Protein AF-A0A316TTS5-F1 (afdb_monomer)

Solvent-accessible surface area (backbone atoms only — not comparable to full-atom values): 5234 Å² total; per-residue (Å²): 132,83,81,50,64,46,75,56,86,82,84,77,68,61,80,90,61,54,92,71,68,59,68,57,61,52,53,53,48,53,50,52,54,54,65,71,63,72,78,57,61,29,40,36,39,63,54,46,68,88,50,91,52,58,73,56,46,43,71,73,59,30,43,81,74,46,80,46,79,52,97,94,46,49,26,36,34,30,35,35,67,64,84,127

Structure (mmCIF, N/CA/C/O backbone):
data_AF-A0A316TTS5-F1
#
_entry.id   AF-A0A316TTS5-F1
#
loop_
_atom_site.group_PDB
_atom_site.id
_atom_site.type_symbol
_atom_site.label_atom_id
_atom_site.label_alt_id
_atom_site.label_comp_id
_atom_site.label_asym_id
_atom_site.label_entity_id
_atom_site.label_seq_id
_atom_site.pdbx_PDB_ins_code
_atom_site.Cartn_x
_atom_site.Cartn_y
_atom_site.Cartn_z
_atom_site.occupancy
_atom_site.B_iso_or_equiv
_atom_site.auth_seq_id
_atom_site.auth_comp_id
_atom_site.auth_asym_id
_atom_site.auth_atom_id
_atom_site.pdbx_PDB_model_num
ATOM 1 N N . MET A 1 1 ? 1.402 -21.038 -15.396 1.00 47.03 1 MET A N 1
ATOM 2 C CA . MET A 1 1 ? 2.348 -20.486 -14.397 1.00 47.03 1 MET A CA 1
ATOM 3 C C . MET A 1 1 ? 1.612 -19.399 -13.621 1.00 47.03 1 MET A C 1
ATOM 5 O O . MET A 1 1 ? 1.063 -18.518 -14.267 1.00 47.03 1 MET A O 1
ATOM 9 N N . ARG A 1 2 ? 1.481 -19.483 -12.288 1.00 54.41 2 ARG A N 1
ATOM 10 C CA . ARG A 1 2 ? 0.832 -18.399 -11.520 1.00 54.41 2 ARG A CA 1
ATOM 11 C C . ARG A 1 2 ? 1.774 -17.180 -11.488 1.00 54.41 2 ARG A C 1
ATOM 13 O O . ARG A 1 2 ? 2.974 -17.393 -11.305 1.00 54.41 2 ARG A O 1
ATOM 20 N N . PRO A 1 3 ? 1.283 -15.942 -11.682 1.00 59.81 3 PRO A N 1
ATOM 21 C CA . PRO A 1 3 ? 2.125 -14.751 -11.605 1.00 59.81 3 PRO A CA 1
ATOM 22 C C . PRO A 1 3 ? 2.774 -14.647 -10.218 1.00 59.81 3 PRO A C 1
ATOM 24 O O . PRO A 1 3 ? 2.095 -14.793 -9.199 1.00 59.81 3 PRO A O 1
ATOM 27 N N . LYS A 1 4 ? 4.093 -14.422 -10.174 1.00 65.56 4 LYS A N 1
ATOM 28 C CA . LYS A 1 4 ? 4.830 -14.190 -8.925 1.00 65.56 4 LYS A CA 1
ATOM 29 C C . LYS A 1 4 ? 4.567 -12.754 -8.469 1.00 65.56 4 LYS A C 1
ATOM 31 O O . LYS A 1 4 ? 5.237 -11.827 -8.918 1.00 65.56 4 LYS A O 1
ATOM 36 N N . LYS A 1 5 ? 3.572 -12.571 -7.601 1.00 66.31 5 LYS A N 1
ATOM 37 C CA . LYS A 1 5 ? 3.317 -11.297 -6.918 1.00 66.31 5 LYS A CA 1
ATOM 38 C C . LYS A 1 5 ? 4.054 -11.281 -5.584 1.00 66.31 5 LYS A C 1
ATOM 40 O O . LYS A 1 5 ? 4.110 -12.309 -4.911 1.00 66.31 5 LYS A O 1
ATOM 45 N N . SER A 1 6 ? 4.569 -10.120 -5.202 1.00 67.62 6 SER A N 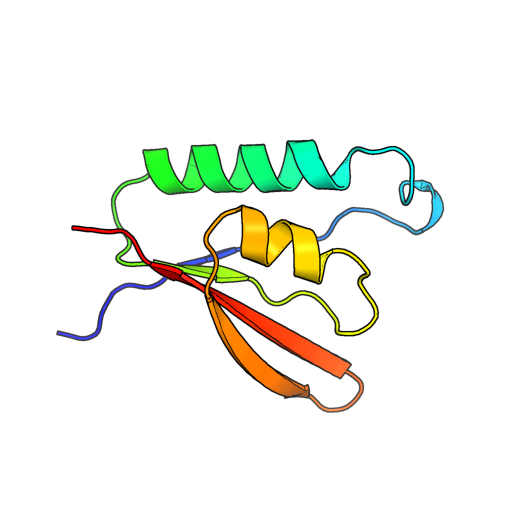1
ATOM 46 C CA . SER A 1 6 ? 5.088 -9.908 -3.849 1.00 67.62 6 SER A CA 1
ATOM 47 C C . SER A 1 6 ? 4.237 -8.849 -3.16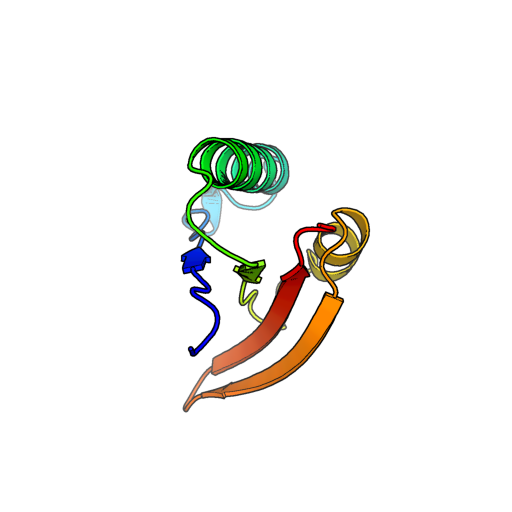8 1.00 67.62 6 SER A C 1
ATOM 49 O O . SER A 1 6 ? 3.899 -7.832 -3.777 1.00 67.62 6 SER A O 1
ATOM 51 N N . ALA A 1 7 ? 3.881 -9.099 -1.916 1.00 68.00 7 ALA A N 1
ATOM 52 C CA . ALA A 1 7 ? 3.239 -8.113 -1.065 1.00 68.00 7 ALA A CA 1
ATOM 53 C C . ALA A 1 7 ? 4.314 -7.400 -0.246 1.00 68.00 7 ALA A C 1
ATOM 55 O O . ALA A 1 7 ? 5.269 -8.036 0.208 1.00 68.00 7 ALA A O 1
ATOM 56 N N . ILE A 1 8 ? 4.164 -6.092 -0.071 1.00 66.75 8 ILE A N 1
ATOM 57 C CA . ILE A 1 8 ? 4.980 -5.325 0.867 1.00 66.75 8 ILE A CA 1
ATOM 58 C C . ILE A 1 8 ? 4.021 -4.740 1.885 1.00 66.75 8 ILE A C 1
ATOM 60 O O . ILE A 1 8 ? 3.164 -3.935 1.532 1.00 66.75 8 ILE A O 1
ATOM 64 N N . ASN A 1 9 ? 4.203 -5.128 3.142 1.00 63.47 9 ASN A N 1
ATOM 65 C CA . ASN A 1 9 ? 3.509 -4.500 4.250 1.00 63.47 9 ASN A CA 1
ATOM 66 C C . ASN A 1 9 ? 4.444 -3.453 4.870 1.00 63.47 9 ASN A C 1
ATOM 68 O O . ASN A 1 9 ? 5.552 -3.784 5.299 1.00 63.47 9 ASN A O 1
ATOM 72 N N . ILE A 1 10 ? 4.039 -2.183 4.845 1.00 63.59 10 ILE A N 1
ATOM 73 C CA . ILE A 1 10 ? 4.819 -1.076 5.411 1.00 63.59 10 ILE A CA 1
ATOM 74 C C . ILE A 1 10 ? 4.107 -0.613 6.677 1.00 63.59 10 ILE A C 1
ATOM 76 O O . ILE A 1 10 ? 3.154 0.161 6.617 1.00 63.59 10 ILE A O 1
ATOM 80 N N . LEU A 1 11 ? 4.602 -1.057 7.830 1.00 61.69 11 LEU A N 1
ATOM 81 C CA . LEU A 1 11 ? 4.159 -0.544 9.120 1.00 61.69 11 LEU A CA 1
ATOM 82 C C . LEU A 1 11 ? 4.920 0.752 9.424 1.00 61.69 11 LEU A C 1
ATOM 84 O O . LEU A 1 11 ? 6.128 0.731 9.657 1.00 61.69 11 LEU A O 1
ATOM 88 N N . ILE A 1 12 ? 4.229 1.893 9.403 1.00 55.78 12 ILE A N 1
ATOM 89 C CA . ILE A 1 12 ? 4.851 3.198 9.671 1.00 55.78 12 ILE A CA 1
ATOM 90 C C . ILE A 1 12 ? 4.528 3.641 11.092 1.00 55.78 12 ILE A C 1
ATOM 92 O O . ILE A 1 12 ? 3.616 4.437 11.269 1.00 55.78 12 ILE A O 1
ATOM 96 N N . GLY A 1 13 ? 5.329 3.137 12.040 1.00 49.75 13 GLY A N 1
ATOM 97 C CA . GLY A 1 13 ? 5.593 3.683 13.381 1.00 49.75 13 GLY A CA 1
ATOM 98 C C . GLY A 1 13 ? 4.404 3.929 14.321 1.00 49.75 13 GLY A C 1
ATOM 99 O O . GLY A 1 13 ? 3.256 4.047 13.915 1.00 49.75 13 GLY A O 1
ATOM 100 N N . GLU A 1 14 ? 4.700 4.035 15.617 1.00 52.72 14 GLU A N 1
ATOM 101 C CA . GLU A 1 14 ? 3.718 4.389 16.648 1.00 52.72 14 GLU A CA 1
ATOM 102 C C . GLU A 1 14 ? 3.077 5.764 16.394 1.00 52.72 14 GLU A C 1
ATOM 104 O O . GLU A 1 14 ? 3.643 6.622 15.711 1.00 52.72 14 GLU A O 1
ATOM 109 N N . GLU A 1 15 ? 1.906 5.988 16.997 1.00 56.88 15 GLU A N 1
ATOM 110 C CA . GLU A 1 15 ? 1.039 7.163 16.811 1.00 56.88 15 GLU A CA 1
ATOM 111 C C . GLU A 1 15 ? 1.785 8.514 16.882 1.00 56.88 15 GLU A C 1
ATOM 113 O O . GLU A 1 15 ? 1.483 9.462 16.158 1.00 56.88 15 GLU A O 1
ATOM 118 N N . GLN A 1 16 ? 2.852 8.552 17.679 1.00 52.31 16 GLN A N 1
ATOM 119 C CA . GLN A 1 16 ? 3.730 9.695 17.951 1.00 52.31 16 GLN A CA 1
ATOM 120 C C . GLN A 1 16 ? 4.606 10.128 16.754 1.00 52.31 16 GLN A C 1
ATOM 122 O O . GLN A 1 16 ? 5.134 11.248 16.714 1.00 52.31 16 GLN A O 1
ATOM 127 N N . ILE A 1 17 ? 4.784 9.238 15.775 1.00 55.16 17 ILE A N 1
ATOM 128 C CA . ILE A 1 17 ? 5.589 9.440 14.560 1.00 55.16 17 ILE A CA 1
ATOM 129 C C . ILE A 1 17 ? 4.676 9.716 13.345 1.00 55.16 17 ILE A C 1
ATOM 131 O O . ILE A 1 17 ? 5.139 10.151 12.282 1.00 55.16 17 ILE A O 1
ATOM 135 N N . LEU A 1 18 ? 3.358 9.533 13.501 1.00 55.34 18 LEU A N 1
ATOM 136 C CA . LEU A 1 18 ? 2.360 9.882 12.491 1.00 55.34 18 LEU A CA 1
ATOM 137 C C . LEU A 1 18 ? 2.333 11.411 12.272 1.00 55.34 18 LEU A C 1
ATOM 139 O O . LEU A 1 18 ? 2.733 12.200 13.119 1.00 55.34 18 LEU A O 1
ATOM 143 N N . ASN A 1 19 ? 1.891 11.850 11.089 1.00 57.66 19 ASN A N 1
ATOM 144 C CA . ASN A 1 19 ? 1.776 13.266 10.683 1.00 57.66 19 ASN A CA 1
ATOM 145 C C . ASN A 1 19 ? 3.085 14.072 10.547 1.00 57.66 19 ASN A C 1
ATOM 147 O O . ASN A 1 19 ? 3.030 15.257 10.238 1.00 57.66 19 ASN A O 1
ATOM 151 N N . ARG A 1 20 ? 4.262 13.443 10.645 1.00 62.16 20 ARG A N 1
ATOM 152 C CA . ARG A 1 20 ? 5.561 14.107 10.393 1.00 62.16 20 ARG A CA 1
ATOM 153 C C . ARG A 1 20 ? 6.041 14.062 8.933 1.00 62.16 20 ARG A C 1
ATOM 155 O O . ARG A 1 20 ? 7.197 14.339 8.647 1.00 62.16 20 ARG A O 1
ATOM 162 N N . GLY A 1 21 ? 5.178 13.660 7.999 1.00 65.81 21 GLY A N 1
ATOM 163 C CA . GLY A 1 21 ? 5.507 13.589 6.567 1.00 65.81 21 GLY A CA 1
ATOM 164 C C . GLY A 1 21 ? 6.346 12.376 6.130 1.00 65.81 21 GLY A C 1
ATOM 165 O O . GLY A 1 21 ? 6.513 12.170 4.934 1.00 65.81 21 GLY A O 1
ATOM 166 N N . TYR A 1 22 ? 6.804 11.516 7.049 1.00 67.25 22 TYR A N 1
ATOM 167 C CA . TYR A 1 22 ? 7.664 10.362 6.725 1.00 67.25 22 TYR A CA 1
ATOM 168 C C . TYR A 1 22 ? 6.975 9.232 5.952 1.00 67.25 22 TYR A C 1
ATOM 170 O O . TYR A 1 22 ? 7.648 8.434 5.299 1.00 67.25 22 TYR A O 1
ATOM 178 N N . ARG A 1 23 ? 5.636 9.184 5.969 1.00 67.94 23 ARG A N 1
ATOM 179 C CA . ARG A 1 23 ? 4.871 8.137 5.278 1.00 67.94 23 ARG A CA 1
ATOM 180 C C . ARG A 1 23 ? 5.199 8.061 3.788 1.00 67.94 23 ARG A C 1
ATOM 182 O O . ARG A 1 23 ? 5.415 6.983 3.245 1.00 67.94 23 ARG A O 1
ATOM 189 N N . ILE A 1 24 ? 5.272 9.222 3.147 1.00 70.19 24 ILE A N 1
ATOM 190 C CA . ILE A 1 24 ? 5.454 9.342 1.701 1.00 70.19 24 ILE A CA 1
ATOM 191 C C . ILE A 1 24 ? 6.872 8.918 1.270 1.00 70.19 24 ILE A C 1
ATOM 193 O O . ILE A 1 24 ? 6.973 8.025 0.424 1.00 70.19 24 ILE A O 1
ATOM 197 N N . PRO A 1 25 ? 7.965 9.452 1.857 1.00 74.81 25 PRO A N 1
ATOM 198 C CA . PRO A 1 25 ? 9.322 9.010 1.535 1.00 74.81 25 PRO A CA 1
ATOM 199 C C . PRO A 1 25 ? 9.555 7.513 1.763 1.00 74.81 25 PRO A C 1
ATOM 201 O O . PRO A 1 25 ? 10.253 6.878 0.971 1.00 74.81 25 PRO A O 1
ATOM 204 N N . MET A 1 26 ? 8.957 6.926 2.807 1.00 74.38 26 MET A N 1
ATOM 205 C CA . MET A 1 26 ? 9.099 5.493 3.094 1.00 74.38 26 MET A CA 1
ATOM 206 C C . MET A 1 26 ? 8.410 4.625 2.039 1.00 74.38 26 MET A C 1
ATOM 208 O O . MET A 1 26 ? 9.035 3.702 1.519 1.00 74.38 26 MET A O 1
ATOM 212 N N . ILE A 1 27 ? 7.169 4.956 1.661 1.00 74.31 27 ILE A N 1
ATOM 213 C CA . ILE A 1 27 ? 6.449 4.253 0.586 1.00 74.31 27 ILE A CA 1
ATOM 214 C C . ILE A 1 27 ? 7.229 4.357 -0.731 1.00 74.31 27 ILE A C 1
ATOM 216 O O . ILE A 1 27 ? 7.462 3.348 -1.396 1.00 74.31 27 ILE A O 1
ATOM 220 N N . GLN A 1 28 ? 7.713 5.552 -1.084 1.00 76.00 28 GLN A N 1
ATOM 221 C CA . GLN A 1 28 ? 8.527 5.751 -2.289 1.00 76.00 28 GLN A CA 1
ATOM 222 C C . GLN A 1 28 ? 9.832 4.944 -2.257 1.00 76.00 28 GLN A C 1
ATOM 224 O O . GLN A 1 28 ? 10.234 4.383 -3.275 1.00 76.00 28 GLN A O 1
ATOM 229 N N . THR A 1 29 ? 10.493 4.865 -1.101 1.00 75.56 29 THR A N 1
ATOM 230 C CA . THR A 1 29 ? 11.730 4.090 -0.926 1.00 75.56 29 THR A CA 1
ATOM 231 C C . THR A 1 29 ? 11.465 2.595 -1.078 1.00 75.56 29 THR A C 1
ATOM 233 O O . THR A 1 29 ? 12.176 1.924 -1.825 1.00 75.56 29 THR A O 1
ATOM 236 N N . ALA A 1 30 ? 10.397 2.081 -0.464 1.00 75.88 30 ALA A N 1
ATOM 237 C CA . ALA A 1 30 ? 9.989 0.686 -0.605 1.00 75.88 30 ALA A CA 1
ATOM 238 C C . ALA A 1 30 ? 9.674 0.324 -2.066 1.00 75.88 30 ALA A C 1
ATOM 240 O O . ALA A 1 30 ? 10.144 -0.701 -2.560 1.00 75.88 30 ALA A O 1
ATOM 241 N N . ILE A 1 31 ? 8.962 1.198 -2.787 1.00 74.25 31 ILE A N 1
ATOM 242 C CA . ILE A 1 31 ? 8.676 1.018 -4.219 1.00 74.25 31 ILE A CA 1
ATOM 243 C C . ILE A 1 31 ? 9.972 1.012 -5.042 1.00 74.25 31 ILE A C 1
ATOM 245 O O . ILE A 1 31 ? 10.154 0.138 -5.888 1.00 74.25 31 ILE A O 1
ATOM 249 N N . LYS A 1 32 ? 10.908 1.939 -4.785 1.00 76.75 32 LYS A N 1
ATOM 250 C CA . LYS A 1 32 ? 12.211 1.974 -5.479 1.00 76.75 32 LYS A CA 1
ATOM 251 C C . LYS A 1 32 ? 13.006 0.686 -5.265 1.00 76.75 32 LYS A C 1
ATOM 253 O O . LYS A 1 32 ? 13.507 0.116 -6.234 1.00 76.75 32 LYS A O 1
ATOM 258 N N . HIS A 1 33 ? 13.084 0.204 -4.024 1.00 74.06 33 HIS A N 1
ATOM 259 C CA . HIS A 1 33 ? 13.734 -1.071 -3.708 1.00 74.06 33 HIS A CA 1
ATOM 260 C C . HIS A 1 33 ? 13.055 -2.249 -4.409 1.00 74.06 33 HIS A C 1
ATOM 262 O O . HIS A 1 33 ? 13.733 -3.104 -4.978 1.00 74.06 33 HIS A O 1
ATOM 268 N N . TYR A 1 34 ? 11.724 -2.272 -4.420 1.00 70.38 34 TYR A N 1
ATOM 269 C CA . TYR A 1 34 ? 10.951 -3.311 -5.087 1.00 70.38 34 TYR A CA 1
ATOM 270 C C . TYR A 1 34 ? 11.205 -3.352 -6.601 1.00 70.38 34 TYR A C 1
ATOM 272 O O . TYR A 1 34 ? 11.491 -4.414 -7.157 1.00 70.38 34 TYR A O 1
ATOM 280 N N . ILE A 1 35 ? 11.170 -2.193 -7.267 1.00 70.38 35 ILE A N 1
ATOM 281 C CA . ILE A 1 35 ? 11.436 -2.080 -8.709 1.00 70.38 35 ILE A CA 1
ATOM 282 C C . ILE A 1 35 ? 12.854 -2.567 -9.043 1.00 70.38 35 ILE A C 1
ATOM 284 O O . ILE A 1 35 ? 13.047 -3.258 -10.049 1.00 70.38 35 ILE A O 1
ATOM 288 N N . ALA A 1 36 ? 13.836 -2.259 -8.190 1.00 73.44 36 ALA A N 1
ATOM 289 C CA . ALA A 1 36 ? 15.216 -2.700 -8.371 1.00 73.44 36 ALA A CA 1
ATOM 290 C C . ALA A 1 36 ? 15.373 -4.232 -8.296 1.00 73.44 36 ALA A C 1
ATOM 292 O O . ALA A 1 36 ? 16.228 -4.787 -8.983 1.00 73.44 36 ALA A O 1
ATOM 293 N N . TYR A 1 37 ? 14.522 -4.929 -7.533 1.00 69.00 37 TYR A N 1
ATOM 294 C CA . TYR A 1 37 ? 14.639 -6.374 -7.307 1.00 69.00 37 T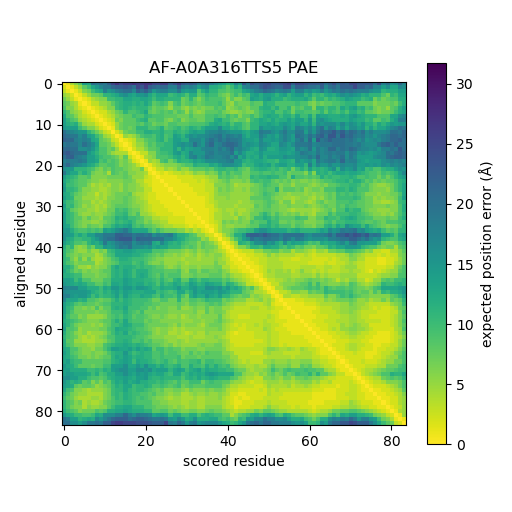YR A CA 1
ATOM 295 C C . TYR A 1 37 ? 14.081 -7.255 -8.450 1.00 69.00 37 TYR A C 1
ATOM 297 O O . TYR A 1 37 ? 14.210 -8.470 -8.384 1.00 69.00 37 TYR A O 1
ATOM 305 N N . ARG A 1 38 ? 13.483 -6.673 -9.507 1.00 61.81 38 ARG A N 1
ATOM 306 C CA . ARG A 1 38 ? 13.112 -7.258 -10.831 1.00 61.81 38 ARG A CA 1
ATOM 307 C C . ARG A 1 38 ? 12.414 -8.639 -10.926 1.00 61.81 38 ARG A C 1
ATOM 309 O O . ARG A 1 38 ? 12.133 -9.063 -12.044 1.00 61.81 38 ARG A O 1
ATOM 316 N N . VAL A 1 39 ? 12.067 -9.324 -9.837 1.00 59.78 39 VAL A N 1
ATOM 317 C CA . VAL A 1 39 ? 11.618 -10.739 -9.876 1.00 59.78 39 VAL A CA 1
ATOM 318 C C . VAL A 1 39 ? 10.087 -10.908 -9.923 1.00 59.78 39 VAL A C 1
ATOM 320 O O . VAL A 1 39 ? 9.591 -12.002 -10.195 1.00 59.78 39 VAL A O 1
ATOM 323 N N . SER A 1 40 ? 9.311 -9.849 -9.696 1.00 63.75 40 SER A N 1
ATOM 324 C CA . SER A 1 40 ? 7.858 -9.933 -9.497 1.00 63.75 40 SER A CA 1
ATOM 325 C C . SER A 1 40 ? 7.039 -9.219 -10.575 1.00 63.75 40 SER A C 1
ATOM 327 O O . SER A 1 40 ? 7.450 -8.216 -11.159 1.00 63.75 40 SER A O 1
ATOM 329 N N . THR A 1 41 ? 5.848 -9.758 -10.835 1.00 70.25 41 THR A N 1
ATOM 330 C CA . THR A 1 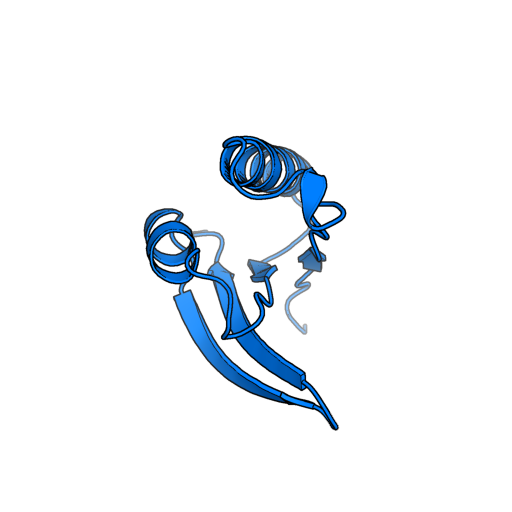41 ? 4.903 -9.288 -11.862 1.00 70.25 41 THR A CA 1
ATOM 331 C C . THR A 1 41 ? 3.975 -8.167 -11.376 1.00 70.25 41 THR A C 1
ATOM 333 O O . THR A 1 41 ? 3.215 -7.624 -12.169 1.00 70.25 41 THR A O 1
ATOM 336 N N . GLY A 1 42 ? 4.002 -7.834 -10.083 1.00 71.94 42 GLY A N 1
ATOM 337 C CA . GLY A 1 42 ? 3.142 -6.814 -9.477 1.00 71.94 42 GLY A CA 1
ATOM 338 C C . GLY A 1 42 ? 3.302 -6.729 -7.957 1.00 71.94 42 GLY A C 1
ATOM 339 O O . GLY A 1 42 ? 3.684 -7.718 -7.311 1.00 71.94 42 GLY A O 1
ATOM 340 N N . MET A 1 43 ? 3.074 -5.532 -7.409 1.00 78.25 43 MET A N 1
ATOM 341 C CA . MET A 1 43 ? 3.197 -5.208 -5.981 1.00 78.25 43 MET A CA 1
ATOM 342 C C . MET A 1 43 ? 1.812 -5.021 -5.377 1.00 78.25 43 MET A C 1
ATOM 344 O O . MET A 1 43 ? 1.018 -4.259 -5.918 1.00 78.25 43 MET A O 1
ATOM 348 N N . LEU A 1 44 ? 1.545 -5.674 -4.248 1.00 80.31 44 LEU A N 1
ATOM 349 C CA . LEU A 1 44 ? 0.328 -5.453 -3.466 1.00 80.31 44 LEU A CA 1
ATOM 350 C C . LEU A 1 44 ? 0.635 -4.632 -2.213 1.00 80.31 44 LEU A C 1
ATOM 352 O O . LEU A 1 44 ? 1.649 -4.888 -1.558 1.00 80.31 44 LEU A O 1
ATOM 356 N N . ILE A 1 45 ? -0.259 -3.696 -1.890 1.00 79.25 45 ILE A N 1
ATOM 357 C CA . ILE A 1 45 ? -0.295 -2.978 -0.609 1.00 79.25 45 ILE A CA 1
ATOM 358 C C . ILE A 1 45 ? -1.716 -2.996 -0.038 1.00 79.25 45 ILE A C 1
ATOM 360 O O . ILE A 1 45 ? -2.693 -2.945 -0.790 1.00 79.25 45 ILE A O 1
ATOM 364 N N . ASP A 1 46 ? -1.820 -3.081 1.284 1.00 79.00 46 ASP A N 1
ATOM 365 C CA . ASP A 1 46 ? -3.063 -3.286 2.029 1.00 79.00 46 ASP A CA 1
ATOM 366 C C . ASP A 1 46 ? -3.281 -2.238 3.140 1.00 79.00 46 ASP A C 1
ATOM 368 O O . ASP A 1 46 ? -3.366 -2.580 4.319 1.00 79.00 46 ASP A O 1
ATOM 372 N N . PRO A 1 47 ? -3.369 -0.934 2.811 1.00 77.56 47 PRO A N 1
ATOM 373 C CA . PRO A 1 47 ? -3.657 0.089 3.813 1.00 77.56 47 PRO A CA 1
ATOM 374 C C . PRO A 1 47 ? -4.978 -0.186 4.550 1.00 77.56 47 PRO A C 1
ATOM 376 O O . PRO A 1 47 ? -6.000 -0.494 3.930 1.00 77.56 47 PRO A O 1
ATOM 379 N N . GLN A 1 48 ? -4.989 0.014 5.871 1.00 77.19 48 GLN A N 1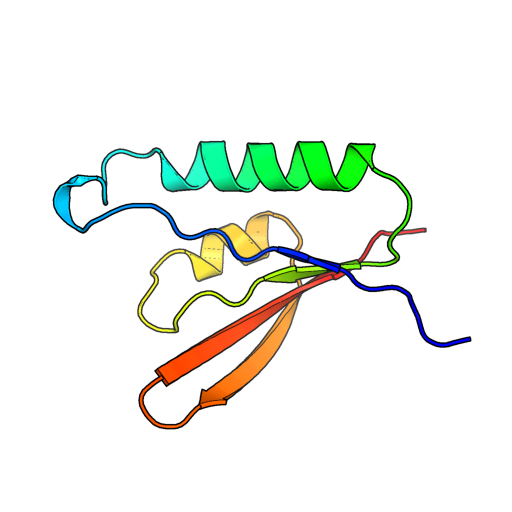
ATOM 380 C CA . GLN A 1 48 ? -6.236 0.053 6.639 1.00 77.19 48 GLN A CA 1
ATOM 381 C C . GLN A 1 48 ? -7.168 1.136 6.088 1.00 77.19 48 GLN A C 1
ATOM 383 O O . GLN A 1 48 ? -6.713 2.216 5.694 1.00 77.19 48 GLN A O 1
ATOM 388 N N . THR A 1 49 ? -8.476 0.871 6.100 1.00 72.81 49 THR A N 1
ATOM 389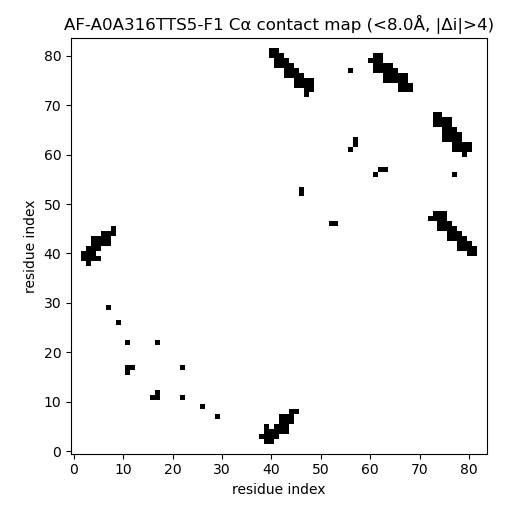 C CA . THR A 1 49 ? -9.503 1.798 5.577 1.00 72.81 49 THR A CA 1
ATOM 390 C C . THR A 1 49 ? -9.514 3.158 6.276 1.00 72.81 49 THR A C 1
ATOM 392 O O . THR A 1 49 ? -9.914 4.159 5.687 1.00 72.81 49 THR A O 1
ATOM 395 N N . THR A 1 50 ? -9.020 3.208 7.512 1.00 69.44 50 THR A N 1
ATOM 396 C CA . THR A 1 50 ? -8.848 4.416 8.330 1.00 69.44 50 THR A CA 1
ATOM 397 C C . THR A 1 50 ? -7.718 5.324 7.833 1.00 69.44 50 THR A C 1
ATOM 399 O O . THR A 1 50 ? -7.621 6.483 8.240 1.00 69.44 50 THR A O 1
ATOM 402 N N . THR A 1 51 ? -6.851 4.835 6.941 1.00 66.25 51 THR A N 1
ATOM 403 C CA . THR A 1 51 ? -5.681 5.580 6.477 1.00 66.25 51 THR A CA 1
ATOM 404 C C . THR A 1 51 ? -6.072 6.556 5.368 1.00 66.25 51 THR A C 1
ATOM 406 O O . THR A 1 51 ? -6.416 6.150 4.261 1.00 66.25 51 THR A O 1
ATOM 409 N N . ALA A 1 52 ? -5.893 7.860 5.597 1.00 67.50 52 ALA A N 1
ATOM 410 C CA . ALA A 1 52 ? -6.116 8.922 4.602 1.00 67.50 52 ALA A CA 1
ATOM 411 C C . ALA A 1 52 ? -5.111 8.930 3.420 1.00 67.50 52 ALA A C 1
ATOM 413 O O . ALA A 1 52 ? -4.936 9.954 2.766 1.00 67.50 52 ALA A O 1
ATOM 414 N N . ALA A 1 53 ? -4.411 7.821 3.156 1.00 68.12 53 ALA A N 1
ATOM 415 C CA . ALA A 1 53 ? -3.364 7.708 2.137 1.00 68.12 53 ALA A CA 1
ATOM 416 C C . ALA A 1 53 ? -3.844 7.072 0.818 1.00 68.12 53 ALA A C 1
ATOM 418 O O . ALA A 1 53 ? -3.044 6.943 -0.108 1.00 68.12 53 ALA A O 1
ATOM 419 N N . TYR A 1 54 ? -5.124 6.697 0.704 1.00 75.56 54 TYR A N 1
ATOM 420 C CA . TYR A 1 54 ? -5.676 6.038 -0.489 1.00 75.56 54 TYR A CA 1
ATOM 421 C C . TYR A 1 54 ? -5.486 6.867 -1.772 1.00 75.56 54 TYR A C 1
ATOM 423 O O . TYR A 1 54 ? -4.969 6.358 -2.761 1.00 75.56 54 TYR A O 1
ATOM 431 N N . TRP A 1 55 ? -5.768 8.173 -1.730 1.00 77.62 55 TRP A N 1
ATOM 432 C CA . TRP A 1 55 ? -5.615 9.071 -2.886 1.00 77.62 55 TRP A CA 1
ATOM 433 C C . TRP A 1 55 ? -4.162 9.169 -3.377 1.00 77.62 55 TRP A C 1
ATOM 435 O O . TRP A 1 55 ? -3.903 9.414 -4.555 1.00 77.62 55 TRP A O 1
ATOM 445 N N . PHE A 1 56 ? -3.190 9.011 -2.474 1.00 76.25 56 PHE A N 1
ATOM 446 C CA . PHE A 1 56 ? -1.772 9.054 -2.818 1.00 76.25 56 PHE A CA 1
ATOM 447 C C . PHE A 1 56 ? -1.317 7.732 -3.434 1.00 76.25 56 PHE A C 1
ATOM 449 O O . PHE A 1 56 ? -0.558 7.727 -4.399 1.00 76.25 56 PHE A O 1
ATOM 456 N N . ILE A 1 57 ? -1.817 6.620 -2.901 1.00 78.81 57 ILE A N 1
ATOM 457 C CA . ILE A 1 57 ? -1.587 5.282 -3.439 1.00 78.81 57 ILE A CA 1
ATOM 458 C C . ILE A 1 57 ? -2.060 5.198 -4.895 1.00 78.81 57 ILE A C 1
ATOM 460 O O . ILE A 1 57 ? -1.295 4.776 -5.761 1.00 78.81 57 ILE A O 1
ATOM 464 N N . GLU A 1 58 ? -3.261 5.697 -5.186 1.00 82.62 58 GLU A N 1
ATOM 465 C CA . GLU A 1 58 ? -3.781 5.768 -6.557 1.00 82.62 58 GLU A CA 1
ATOM 466 C C . GLU A 1 58 ? -2.904 6.654 -7.458 1.00 82.62 58 GLU A C 1
ATOM 468 O O . GLU A 1 58 ? -2.561 6.270 -8.575 1.00 82.62 58 GLU A O 1
ATOM 473 N N . ARG A 1 59 ? -2.437 7.809 -6.955 1.00 84.12 59 ARG A N 1
ATOM 474 C CA . ARG A 1 59 ? -1.505 8.694 -7.686 1.00 84.12 59 ARG A CA 1
ATOM 475 C C . ARG A 1 59 ? -0.153 8.058 -8.004 1.00 84.12 59 ARG A C 1
ATOM 477 O O . ARG A 1 59 ? 0.499 8.484 -8.954 1.00 84.12 59 ARG A O 1
ATOM 484 N N . LEU A 1 60 ? 0.284 7.074 -7.222 1.00 78.94 60 LEU A N 1
ATOM 485 C CA . LEU A 1 60 ? 1.503 6.309 -7.492 1.00 78.94 60 LEU A CA 1
ATOM 486 C C . LEU A 1 60 ? 1.311 5.242 -8.584 1.00 78.94 60 LEU A C 1
ATOM 488 O O . LEU A 1 60 ? 2.271 4.552 -8.924 1.00 78.94 60 LEU A O 1
ATOM 492 N N . GLY A 1 61 ? 0.102 5.117 -9.141 1.00 84.75 61 GLY A N 1
ATOM 493 C CA . GLY A 1 61 ? -0.230 4.166 -10.200 1.00 84.75 61 GLY A CA 1
ATOM 494 C C . GLY A 1 61 ? -0.731 2.819 -9.688 1.00 84.75 61 GLY A C 1
ATOM 495 O O . GLY A 1 61 ? -0.784 1.864 -10.459 1.00 84.75 61 GLY A O 1
ATOM 496 N N . PHE A 1 62 ? -1.075 2.711 -8.401 1.00 86.00 62 PHE A N 1
ATOM 497 C CA . PHE A 1 62 ? -1.741 1.517 -7.898 1.00 86.00 62 PHE A CA 1
ATOM 498 C C . PHE A 1 62 ? -3.220 1.508 -8.295 1.00 86.00 62 PHE A C 1
ATOM 500 O O . PHE A 1 62 ? -3.916 2.515 -8.190 1.00 86.00 62 PHE A O 1
ATOM 507 N N . GLU A 1 63 ? -3.712 0.335 -8.666 1.00 88.88 63 GLU A N 1
ATOM 508 C CA . GLU A 1 63 ? -5.115 0.075 -8.964 1.00 88.88 63 GLU A CA 1
ATOM 509 C C . GLU A 1 63 ? -5.818 -0.490 -7.728 1.00 88.88 63 GLU A C 1
ATOM 511 O O . GLU A 1 63 ? -5.307 -1.402 -7.073 1.00 88.88 63 GLU A O 1
ATOM 516 N N . PHE A 1 64 ? -7.004 0.023 -7.405 1.00 88.31 64 PHE A N 1
ATOM 517 C CA . PHE A 1 64 ? -7.819 -0.527 -6.327 1.00 88.31 64 PHE A CA 1
ATOM 518 C C . PHE A 1 64 ? -8.372 -1.908 -6.705 1.00 88.31 64 PHE A C 1
ATOM 520 O O . PHE A 1 64 ? -9.054 -2.071 -7.715 1.00 88.31 64 PHE A O 1
ATOM 527 N N . MET A 1 65 ? -8.109 -2.905 -5.862 1.00 89.12 65 MET A N 1
ATOM 528 C CA . MET A 1 65 ? -8.524 -4.298 -6.064 1.00 89.12 65 MET A CA 1
ATOM 529 C C . MET A 1 65 ? -9.745 -4.690 -5.225 1.00 89.12 65 MET A C 1
ATOM 531 O O . MET A 1 65 ? -10.349 -5.737 -5.472 1.00 89.12 65 MET A O 1
ATOM 535 N N . GLY A 1 66 ? -10.104 -3.888 -4.220 1.00 88.69 66 GLY A N 1
ATOM 536 C CA . GLY A 1 66 ? -11.279 -4.110 -3.381 1.00 88.69 66 GLY A CA 1
ATOM 53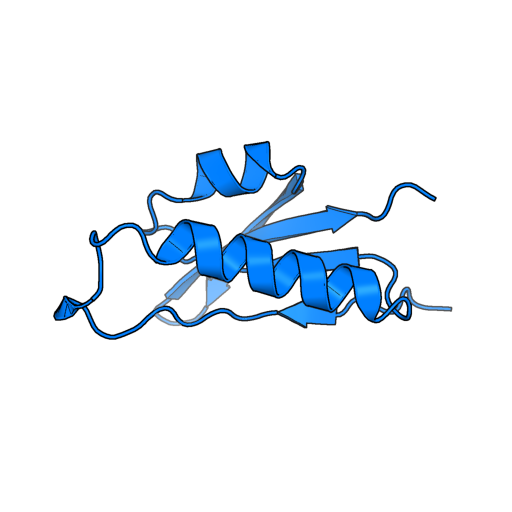7 C C . GLY A 1 66 ? -11.007 -4.023 -1.881 1.00 88.69 66 GLY A C 1
ATOM 538 O O . GLY A 1 66 ? -9.866 -3.975 -1.423 1.00 88.69 66 GLY A O 1
ATOM 539 N N . LEU A 1 67 ? -12.091 -4.037 -1.108 1.00 88.75 67 LEU A N 1
ATOM 540 C CA . LEU A 1 67 ? -12.056 -4.152 0.347 1.00 88.75 67 LEU A CA 1
ATOM 541 C C . LEU A 1 67 ? -11.792 -5.610 0.759 1.00 88.75 67 LEU A C 1
ATOM 543 O O . LEU A 1 67 ? -12.304 -6.559 0.148 1.00 88.75 67 LEU A O 1
ATOM 547 N N . ARG A 1 68 ? -11.010 -5.794 1.820 1.00 87.50 68 ARG A N 1
ATOM 548 C CA . ARG A 1 68 ? -10.871 -7.058 2.543 1.00 87.50 68 ARG A CA 1
ATOM 549 C C . ARG A 1 68 ? -11.230 -6.831 4.002 1.00 87.50 68 ARG A C 1
ATOM 551 O O . ARG A 1 68 ? -10.751 -5.893 4.631 1.00 87.50 68 ARG A O 1
ATOM 558 N N . VAL A 1 69 ? -12.105 -7.691 4.510 1.00 84.94 69 VAL A N 1
ATOM 559 C CA . VAL A 1 69 ? -12.545 -7.684 5.904 1.00 84.94 69 VAL A CA 1
ATOM 560 C C . VAL A 1 69 ? -11.941 -8.905 6.575 1.00 84.94 69 VAL A C 1
ATOM 562 O O . VAL A 1 69 ? -12.153 -10.034 6.131 1.00 84.94 69 VAL A O 1
ATOM 565 N N . PHE A 1 70 ? -11.180 -8.657 7.629 1.00 80.62 70 PHE A N 1
ATOM 566 C CA . PHE 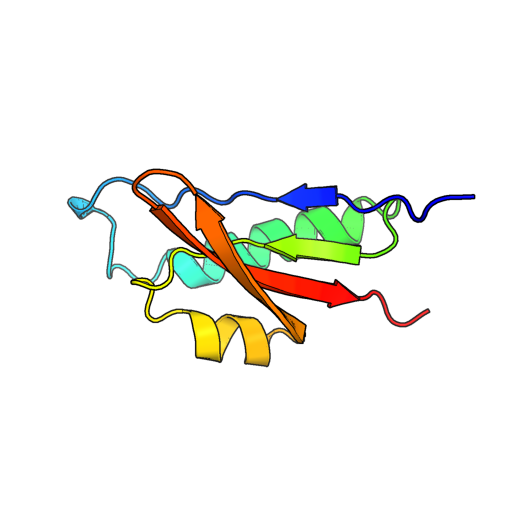A 1 70 ? -10.650 -9.662 8.533 1.00 80.62 70 PHE A CA 1
ATOM 567 C C . PHE A 1 70 ? -11.388 -9.548 9.874 1.00 80.62 70 PHE A C 1
ATOM 569 O O . PHE A 1 70 ? -11.985 -8.508 10.164 1.00 80.62 70 PHE A O 1
ATOM 576 N N . PRO A 1 71 ? -11.396 -10.593 10.717 1.00 83.56 71 PRO A N 1
ATOM 577 C CA . PRO A 1 71 ? -11.982 -10.484 12.049 1.00 83.56 71 PRO A CA 1
ATOM 578 C C . PRO A 1 71 ? -11.303 -9.359 12.850 1.00 83.56 71 PRO A C 1
ATOM 580 O O . PRO A 1 71 ? -10.156 -9.496 13.260 1.00 83.56 71 PRO A O 1
ATOM 583 N N . GLY A 1 72 ? -12.010 -8.242 13.041 1.00 82.00 72 GLY A N 1
ATOM 584 C CA . GLY A 1 72 ? -11.514 -7.067 13.766 1.00 82.00 72 GLY A CA 1
ATOM 585 C C . GLY A 1 72 ? -10.717 -6.047 12.942 1.00 82.00 72 GLY A C 1
ATOM 586 O O . GLY A 1 72 ? -10.272 -5.063 13.521 1.00 82.00 72 GLY A O 1
ATOM 587 N N . ASP A 1 73 ? -10.555 -6.232 11.627 1.00 80.12 73 ASP A N 1
ATOM 588 C CA . ASP A 1 73 ? -9.835 -5.274 10.775 1.00 80.12 73 ASP A CA 1
ATOM 589 C C . ASP A 1 73 ? -10.453 -5.175 9.371 1.00 80.12 73 ASP A C 1
ATOM 591 O O . ASP A 1 73 ? -11.044 -6.123 8.847 1.00 80.12 73 ASP A O 1
ATOM 595 N N . CYS A 1 74 ? -10.313 -4.019 8.730 1.00 81.50 74 CYS A N 1
ATOM 596 C CA . CYS A 1 74 ? -10.678 -3.838 7.334 1.00 81.50 74 CYS A CA 1
ATOM 597 C C . CYS A 1 74 ? -9.608 -3.029 6.599 1.00 81.50 74 CYS A C 1
ATOM 599 O O . CYS A 1 74 ? -9.217 -1.933 7.009 1.00 81.50 74 CYS A O 1
ATOM 601 N N . CYS A 1 75 ? -9.159 -3.563 5.465 1.00 84.75 75 CYS A N 1
ATOM 602 C CA . CYS A 1 75 ? -8.135 -2.943 4.639 1.00 84.75 75 CYS A CA 1
ATOM 603 C C . CYS A 1 75 ? -8.560 -2.874 3.175 1.00 84.75 75 CYS A C 1
ATOM 605 O O . CYS A 1 75 ? -9.314 -3.705 2.658 1.00 84.75 75 CYS A O 1
ATOM 607 N N . PHE A 1 76 ? -8.075 -1.846 2.496 1.00 85.81 76 PHE A N 1
ATOM 608 C CA . PHE A 1 76 ? -8.182 -1.728 1.055 1.00 85.81 76 PHE A CA 1
ATOM 609 C C . PHE A 1 76 ? -6.994 -2.421 0.415 1.00 85.81 76 PHE A C 1
ATOM 611 O O . PHE A 1 76 ? -5.865 -2.183 0.817 1.00 85.81 76 PHE A O 1
ATOM 618 N N . VAL A 1 77 ? -7.230 -3.236 -0.606 1.00 86.19 77 VAL A N 1
ATOM 619 C CA . VAL A 1 77 ? -6.155 -3.867 -1.372 1.00 86.19 77 VAL A CA 1
ATOM 620 C C . VAL A 1 77 ? -5.914 -3.060 -2.634 1.00 86.19 77 VAL A C 1
ATOM 622 O O . VAL A 1 77 ? -6.846 -2.804 -3.394 1.00 86.19 77 VAL A O 1
ATOM 625 N N . TYR A 1 78 ? -4.657 -2.710 -2.874 1.00 86.31 78 TYR A N 1
ATOM 626 C CA . TYR A 1 78 ? -4.197 -2.006 -4.064 1.00 86.31 78 TYR A CA 1
ATOM 627 C C . TYR A 1 78 ? -3.079 -2.791 -4.754 1.00 86.31 78 TYR A C 1
ATOM 629 O O . TYR A 1 78 ? -2.245 -3.405 -4.085 1.00 86.31 78 TYR A O 1
ATOM 637 N N . GLU A 1 79 ? -3.035 -2.758 -6.087 1.00 85.31 79 GLU A N 1
ATOM 638 C CA . GLU A 1 79 ? -2.011 -3.422 -6.898 1.00 85.31 79 GLU A CA 1
ATOM 639 C C . GLU A 1 79 ? -1.305 -2.448 -7.844 1.00 85.31 79 GLU A C 1
ATOM 641 O O . GLU A 1 79 ? -1.939 -1.826 -8.687 1.00 85.31 79 GLU A O 1
ATOM 646 N N . LEU A 1 80 ? 0.024 -2.373 -7.776 1.00 84.00 80 LEU A N 1
ATOM 647 C CA . LEU A 1 80 ? 0.839 -1.751 -8.817 1.00 84.00 80 LEU A CA 1
ATOM 648 C C . LEU A 1 80 ? 1.253 -2.836 -9.808 1.00 84.00 80 LEU A C 1
ATOM 650 O O . LEU A 1 80 ? 2.109 -3.682 -9.515 1.00 84.00 80 LEU A O 1
ATOM 654 N N . ARG A 1 81 ? 0.633 -2.819 -10.988 1.00 77.12 81 ARG A N 1
ATOM 655 C CA . ARG A 1 81 ? 0.999 -3.708 -12.091 1.00 77.12 81 ARG A CA 1
ATOM 656 C C . ARG A 1 81 ? 2.214 -3.140 -12.802 1.00 77.12 81 ARG A C 1
ATOM 658 O O . ARG A 1 81 ? 2.264 -1.961 -13.142 1.00 77.12 81 ARG A O 1
ATOM 665 N N . LYS A 1 82 ? 3.204 -3.990 -13.056 1.00 68.50 82 LYS A N 1
ATOM 666 C CA . LYS A 1 82 ? 4.309 -3.614 -13.931 1.00 68.50 82 LYS A CA 1
ATOM 667 C C . LYS A 1 82 ? 3.768 -3.576 -15.361 1.00 68.50 82 LYS A C 1
ATOM 669 O O . LYS A 1 82 ? 3.365 -4.619 -15.870 1.00 68.50 82 LYS A O 1
ATOM 674 N N . MET A 1 83 ? 3.737 -2.399 -15.988 1.00 56.12 83 MET A N 1
ATOM 675 C CA . MET A 1 83 ? 3.569 -2.332 -17.441 1.00 56.12 83 MET A CA 1
ATOM 676 C C . MET A 1 83 ? 4.779 -3.030 -18.067 1.00 56.12 83 MET A C 1
ATOM 678 O O . MET A 1 83 ? 5.922 -2.738 -17.701 1.00 56.12 83 MET A O 1
ATOM 682 N N . VAL A 1 84 ? 4.495 -4.047 -18.875 1.00 46.97 84 VAL A N 1
ATOM 683 C CA . VAL A 1 84 ? 5.487 -4.912 -19.522 1.00 46.97 84 VAL A CA 1
ATOM 684 C C . VAL A 1 84 ? 6.200 -4.144 -20.621 1.00 46.97 84 VAL A C 1
ATOM 686 O O . VAL A 1 84 ? 5.495 -3.412 -21.349 1.00 46.97 84 VAL A O 1
#

pLDDT: mean 72.21, std 10.9, range [46.97, 89.12]

Organism: NCBI:txid2079485

Nearest PDB structures (foldseek):
  4y49-assembly1_B  TM=7.443E-01  e=1.842E-03  Saccharomyces cerevisiae
  1l0c-assembly1_A  TM=7.438E-01  e=2.342E-02  Ovis aries
  1kuy-assembly1_A  TM=7.431E-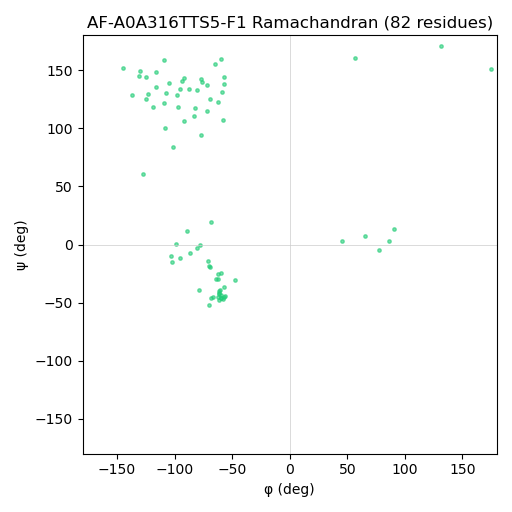01  e=6.900E-02  Ovis aries
  2jdd-assembly1_A  TM=6.743E-01  e=4.149E-02  Bacillus licheniformis
  2fl4-assembly1_A-2  TM=7.185E-01  e=1.790E-01  Enterococcus faecalis V583

Mean predicted aligned error: 8.68 Å

Secondary structure (DSSP, 8-state):
-----EE-------GGGTTSSTHHHHHHHHHHHHHHT---SEEEE--BTT-TTHHHHHHTTPEEEEEEEETTEEEEEEEEE---

InterPro domains:
  IPR016181 Acyl-CoA N-acyltransferase [SSF55729] (8-81)

Foldseek 3Di:
DPFAEDEDEDDDDDPVRPPPPVPVVVVVVVVVVVVVVPPGQKYKYWAFPPDPCPVVCVVVVWDWPAWDDDVVTITTITMRGPDD

Sequence (84 aa):
MRPKKSAINILIGEEQILNRGYRIPMIQTAIKHYIAYRVSTGMLIDPQTTTAAYWFIERLGFEFMGLRVFPGDCCFVYELRKMV

Radius of gyration: 13.36 Å; Cα contacts (8 Å, |Δi|>4): 96; chains: 1; bounding box: 28×35×38 Å